Protein AF-A0A3G6J5M6-F1 (afdb_monomer)

Nearest PDB structures (foldseek):
  3c6m-assembly2_C  TM=5.165E-01  e=2.904E+00  Homo sapiens
  6bq2-assembly1_B  TM=5.470E-01  e=4.899E+00  Medicago truncatula
  3c6k-assembly1_A  TM=5.172E-01  e=3.663E+00  Homo sapiens
  3c6k-assembly1_B  TM=5.195E-01  e=4.361E+00  Homo sapiens
  6s13-assembly1_e  TM=1.774E-01  e=5.503E+00  Staphylococcus aureus

Foldseek 3Di:
DDDFQFQAWKFFWDDDDDDDDDDGWGWTWGQGPVRDTFIDTPNRTDDPVNCVVVVHDPVRSLVRRVVRLLVQQQDPVHGNKDWDACCVVLVDHWQKIKIDRGPIAPRNLCVRLVSVVVVQVVVCVVQVAGWWWWRLHHRIIMIHRDDIVSVQVSSCVPRNHTDTPHPPPPDDD

Radius of gyration: 17.12 Å; Cα contacts (8 Å, |Δi|>4): 307; chains: 1; bounding box: 43×38×52 Å

Mean predicted aligned error: 10.9 Å

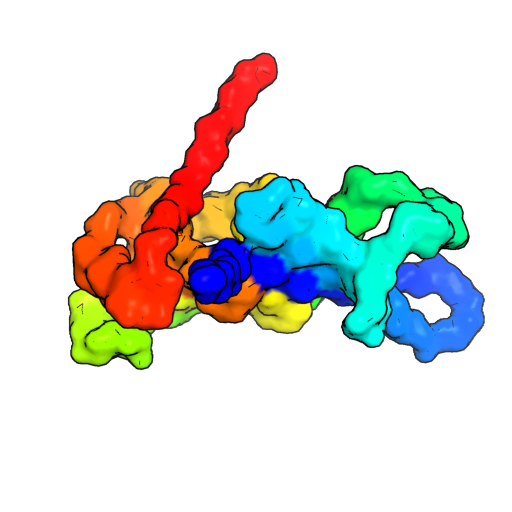Organism: NCBI:txid2079234

Sequence (173 aa):
MSKAVPIARTELLLRLHHGETQAENRAQVLIDEHRSAQFLARGRVLEIHDLRRMRLNNNQAWDIAAENAIRLATQGHGLAIRARPSQFLTNMPSAGLQIDTPGSLPSGWLAHPRLHRILERHFAQLLGSTPIFYAPDDTLVLLSATPCPLLEHWISQRYGAVNPIAPRQLAAS

Solvent-accessible surface area (backbone atoms only — not comparable to full-atom values): 9680 Å² total; per-residue (Å²): 134,85,81,85,72,52,47,19,33,20,48,24,51,36,71,76,90,68,88,82,78,98,65,87,46,31,30,19,41,34,39,45,89,83,73,47,75,42,40,26,38,83,90,38,78,49,52,74,68,54,36,50,76,70,74,38,54,73,66,56,52,51,52,47,27,52,52,22,39,52,56,49,18,40,50,104,88,45,76,48,74,44,73,44,64,34,27,84,78,69,79,44,95,54,84,33,30,34,46,44,33,49,84,33,28,35,17,24,36,63,71,39,70,72,46,26,54,49,53,45,53,54,45,18,68,74,60,75,34,72,44,43,32,36,35,67,26,35,71,43,24,36,34,21,57,55,92,48,69,70,59,55,50,54,43,32,76,76,62,39,92,70,73,69,49,63,75,78,79,73,74,81,127

Structure (mmCIF, N/CA/C/O backbone):
data_AF-A0A3G6J5M6-F1
#
_entry.id   AF-A0A3G6J5M6-F1
#
loop_
_atom_site.group_PDB
_atom_site.id
_atom_site.type_symbol
_atom_site.label_atom_id
_atom_site.label_alt_id
_atom_site.label_comp_id
_atom_site.label_asym_id
_atom_site.label_entity_id
_atom_site.label_seq_id
_atom_site.pdbx_PDB_ins_code
_atom_site.Cartn_x
_atom_site.Cartn_y
_atom_site.Cartn_z
_atom_site.occupancy
_atom_site.B_iso_or_equiv
_atom_site.auth_seq_id
_atom_site.auth_comp_id
_atom_site.auth_asym_id
_atom_site.auth_atom_id
_atom_site.pdbx_PDB_model_num
ATOM 1 N N . MET A 1 1 ? 24.468 6.707 13.167 1.00 32.69 1 MET A N 1
ATOM 2 C CA . MET A 1 1 ? 24.133 6.475 11.746 1.00 32.69 1 MET A CA 1
ATOM 3 C C . MET A 1 1 ? 22.739 5.879 11.720 1.00 32.69 1 MET A C 1
ATOM 5 O O . MET A 1 1 ? 22.577 4.723 12.089 1.00 32.69 1 MET A O 1
ATOM 9 N N . SER A 1 2 ? 21.734 6.717 11.461 1.00 26.02 2 SER A N 1
ATOM 10 C CA . SER A 1 2 ? 20.327 6.307 11.453 1.00 26.02 2 SER A CA 1
ATOM 11 C C . SER A 1 2 ? 20.082 5.437 10.224 1.00 26.02 2 SER A C 1
ATOM 13 O O . SER A 1 2 ? 20.445 5.844 9.122 1.00 26.02 2 SER A O 1
ATOM 15 N N . LYS A 1 3 ? 19.540 4.231 10.405 1.00 23.80 3 LYS A N 1
ATOM 16 C CA . LYS A 1 3 ? 19.055 3.424 9.282 1.00 23.80 3 LYS A CA 1
ATOM 17 C C . LYS A 1 3 ? 17.712 4.013 8.857 1.00 23.80 3 LYS A C 1
ATOM 19 O O . LYS A 1 3 ? 16.764 3.968 9.633 1.00 23.80 3 LYS A O 1
ATOM 24 N N . ALA A 1 4 ? 17.690 4.587 7.661 1.00 27.03 4 ALA A N 1
ATOM 25 C CA . ALA A 1 4 ? 16.492 5.002 6.950 1.00 27.03 4 ALA A CA 1
ATOM 26 C C . ALA A 1 4 ? 15.482 3.848 6.876 1.00 27.03 4 ALA A C 1
ATOM 28 O O . ALA A 1 4 ? 15.858 2.715 6.555 1.00 27.03 4 ALA A O 1
ATOM 29 N N . VAL A 1 5 ? 14.222 4.130 7.203 1.00 30.44 5 VAL A N 1
ATOM 30 C CA . VAL A 1 5 ? 13.104 3.184 7.101 1.00 30.44 5 VAL A CA 1
ATOM 31 C C . VAL A 1 5 ? 12.312 3.579 5.847 1.00 30.44 5 VAL A C 1
ATOM 33 O O . VAL A 1 5 ? 11.785 4.691 5.811 1.00 30.44 5 VAL A O 1
ATOM 36 N N . PRO A 1 6 ? 12.271 2.739 4.796 1.00 29.09 6 PRO A N 1
ATOM 37 C CA . PRO A 1 6 ? 11.645 3.093 3.524 1.00 29.09 6 PRO A CA 1
ATOM 38 C C . PRO A 1 6 ? 10.124 3.231 3.670 1.00 29.09 6 PRO A C 1
ATOM 40 O O . PRO A 1 6 ? 9.475 2.417 4.321 1.00 29.09 6 PRO A O 1
ATOM 43 N N . ILE A 1 7 ? 9.567 4.281 3.056 1.00 34.19 7 ILE A N 1
ATOM 44 C CA . ILE A 1 7 ? 8.162 4.695 3.221 1.00 34.19 7 ILE A CA 1
ATOM 45 C C . ILE A 1 7 ? 7.224 4.000 2.210 1.00 34.19 7 ILE A C 1
ATOM 47 O O . ILE A 1 7 ? 6.026 3.922 2.470 1.00 34.19 7 ILE A O 1
ATOM 51 N N . ALA A 1 8 ? 7.719 3.500 1.065 1.00 33.81 8 ALA A N 1
ATOM 52 C CA . ALA A 1 8 ? 6.919 2.739 0.091 1.00 33.81 8 ALA A CA 1
ATOM 53 C C . ALA A 1 8 ? 7.718 2.223 -1.135 1.00 33.81 8 ALA A C 1
ATOM 55 O O . ALA A 1 8 ? 8.028 2.976 -2.065 1.00 33.81 8 ALA A O 1
ATOM 56 N N . ARG A 1 9 ? 7.899 0.908 -1.273 1.00 34.78 9 ARG A N 1
ATOM 57 C CA . ARG A 1 9 ? 8.208 0.235 -2.547 1.00 34.78 9 ARG A CA 1
ATOM 58 C C . ARG A 1 9 ? 6.932 0.152 -3.370 1.00 34.78 9 ARG A C 1
ATOM 60 O O . ARG A 1 9 ? 5.871 -0.230 -2.882 1.00 34.78 9 ARG A O 1
ATOM 67 N N . THR A 1 10 ? 7.073 0.331 -4.676 1.00 35.00 10 THR A N 1
ATOM 68 C CA . THR A 1 10 ? 6.061 -0.077 -5.653 1.00 35.00 10 THR A CA 1
ATOM 69 C C . THR A 1 10 ? 6.655 -1.133 -6.577 1.00 35.00 10 THR A C 1
ATOM 71 O O . THR A 1 10 ? 7.412 -0.808 -7.488 1.00 35.00 10 THR A O 1
ATOM 74 N N . 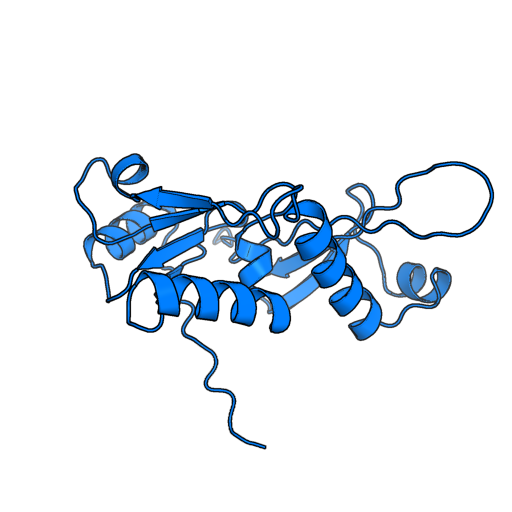GLU A 1 11 ? 6.319 -2.411 -6.394 1.00 33.59 11 GLU A N 1
ATOM 75 C CA . GLU A 1 11 ? 6.643 -3.445 -7.386 1.00 33.59 11 GLU A CA 1
ATOM 76 C C . GLU A 1 11 ? 5.508 -3.559 -8.391 1.00 33.59 11 GLU A C 1
ATOM 78 O O . GLU A 1 11 ? 4.386 -3.894 -8.018 1.00 33.59 11 GLU A O 1
ATOM 83 N N . LEU A 1 12 ? 5.807 -3.277 -9.662 1.00 39.78 12 LEU A N 1
ATOM 84 C CA . LEU A 1 12 ? 4.871 -3.358 -10.781 1.00 39.78 12 LEU A CA 1
ATOM 85 C C . LEU A 1 12 ? 5.520 -4.026 -12.005 1.00 39.78 12 LEU A C 1
ATOM 87 O O . LEU A 1 12 ? 6.741 -4.101 -12.131 1.00 39.78 12 LEU A O 1
ATOM 91 N N . LEU A 1 13 ? 4.702 -4.644 -12.862 1.00 29.38 13 LEU A N 1
ATOM 92 C CA . LEU A 1 13 ? 5.133 -5.654 -13.840 1.00 29.38 13 LEU A CA 1
ATOM 93 C C . LEU A 1 13 ? 4.770 -5.242 -15.271 1.00 29.38 13 LEU A C 1
ATOM 95 O O . LEU A 1 13 ? 3.689 -5.587 -15.741 1.00 29.38 13 LEU A O 1
ATOM 99 N N . LEU A 1 14 ? 5.667 -4.543 -15.974 1.00 29.64 14 LEU A N 1
ATOM 100 C CA . LEU A 1 14 ? 5.531 -4.259 -17.410 1.00 29.64 14 LEU A CA 1
ATOM 101 C C . LEU A 1 14 ? 5.439 -5.558 -18.247 1.00 29.64 14 LEU A C 1
ATOM 103 O O . LEU A 1 14 ? 6.058 -6.580 -17.943 1.00 29.64 14 LEU A O 1
ATOM 107 N N . ARG A 1 15 ? 4.638 -5.527 -19.316 1.00 27.34 15 ARG A N 1
ATOM 108 C CA . ARG A 1 15 ? 4.727 -6.436 -20.470 1.00 27.34 15 ARG A CA 1
ATOM 109 C C . ARG A 1 15 ? 4.679 -5.560 -21.720 1.00 27.34 15 ARG A C 1
ATOM 111 O O . ARG A 1 15 ? 3.701 -4.851 -21.921 1.00 27.34 15 ARG A O 1
ATOM 118 N N . LEU A 1 16 ? 5.726 -5.599 -22.540 1.00 31.67 16 LEU A N 1
ATOM 119 C CA . LEU A 1 16 ? 5.762 -4.907 -23.829 1.00 31.67 16 LEU A CA 1
ATOM 120 C C . LEU A 1 16 ? 5.327 -5.890 -24.925 1.00 31.67 16 LEU A C 1
ATOM 122 O O . LEU A 1 16 ? 5.913 -6.964 -25.044 1.00 31.67 16 LEU A O 1
ATOM 126 N N . HIS A 1 17 ? 4.306 -5.533 -25.709 1.00 26.69 17 HIS A N 1
ATOM 127 C CA . HIS A 1 17 ? 3.925 -6.255 -26.924 1.00 26.69 17 HIS A CA 1
ATOM 128 C C . HIS A 1 17 ? 4.755 -5.733 -28.104 1.00 26.69 17 HIS A C 1
ATOM 130 O O . HIS A 1 17 ? 4.454 -4.686 -28.677 1.00 26.69 17 HIS A O 1
ATOM 136 N N . HIS A 1 18 ? 5.779 -6.482 -28.501 1.00 28.05 18 HIS A N 1
ATOM 137 C CA . HIS A 1 18 ? 6.219 -6.488 -29.892 1.00 28.05 18 HIS A CA 1
ATOM 138 C C . HIS A 1 18 ? 6.672 -7.890 -30.286 1.00 28.05 18 HIS A C 1
ATOM 140 O O . HIS A 1 18 ? 7.139 -8.642 -29.435 1.00 28.05 18 HIS A O 1
ATOM 146 N N . GLY A 1 19 ? 6.398 -8.243 -31.542 1.00 31.83 19 GLY A N 1
ATOM 147 C CA . GLY A 1 19 ? 6.461 -9.599 -32.073 1.00 31.83 19 GLY A CA 1
ATOM 148 C C . GLY A 1 19 ? 7.783 -10.316 -31.814 1.00 31.83 19 GLY A C 1
ATOM 149 O O . GLY A 1 19 ? 8.846 -9.707 -31.813 1.00 31.83 19 GLY A O 1
ATOM 150 N N . GLU A 1 20 ? 7.641 -11.629 -31.646 1.00 29.72 20 GLU A N 1
ATOM 151 C CA . GLU A 1 20 ? 8.685 -12.651 -31.546 1.00 29.72 20 GLU A CA 1
ATOM 152 C C . GLU A 1 20 ? 9.426 -12.747 -30.199 1.00 29.72 20 GLU A C 1
ATOM 154 O O . GLU A 1 20 ? 10.224 -11.912 -29.784 1.00 29.72 20 GLU A O 1
ATOM 159 N N . THR A 1 21 ? 9.192 -13.896 -29.553 1.00 28.88 21 THR A N 1
ATOM 160 C CA . THR A 1 21 ? 9.725 -14.380 -28.267 1.00 28.88 21 THR A CA 1
ATOM 161 C C . THR A 1 21 ? 9.069 -13.788 -27.014 1.00 28.88 21 THR A C 1
ATOM 163 O O . THR A 1 21 ? 9.340 -12.673 -26.576 1.00 28.88 21 THR A O 1
ATOM 166 N N . GLN A 1 22 ? 8.208 -14.601 -26.393 1.00 32.38 22 GLN A N 1
ATOM 167 C CA . GLN A 1 22 ? 7.637 -14.394 -25.062 1.00 32.38 22 GLN A CA 1
ATOM 168 C C . GLN A 1 22 ? 8.748 -14.185 -24.019 1.00 32.38 22 GLN A C 1
ATOM 170 O O . GLN A 1 22 ? 9.271 -15.141 -23.454 1.00 32.38 22 GLN A O 1
ATOM 175 N N . ALA A 1 23 ? 9.097 -12.936 -23.726 1.00 33.06 23 ALA A N 1
ATOM 176 C CA . ALA A 1 23 ? 9.960 -12.605 -22.602 1.00 33.06 23 ALA A CA 1
ATOM 177 C C . ALA A 1 23 ? 9.295 -11.509 -21.763 1.00 33.06 23 ALA A C 1
ATOM 179 O O . ALA A 1 23 ? 9.166 -10.360 -22.179 1.00 33.06 23 ALA A O 1
ATOM 180 N N . GLU A 1 24 ? 8.845 -11.872 -20.561 1.00 35.59 24 GLU A N 1
ATOM 181 C CA . GLU A 1 24 ? 8.250 -10.943 -19.601 1.00 35.59 24 GLU A CA 1
ATOM 182 C C . GLU A 1 24 ? 9.259 -9.837 -19.237 1.00 35.59 24 GLU A C 1
ATOM 184 O O . GLU A 1 24 ? 10.312 -10.093 -18.644 1.00 35.59 24 GLU A O 1
ATOM 189 N N . ASN A 1 25 ? 8.963 -8.593 -19.607 1.00 37.09 25 ASN A N 1
ATOM 190 C CA . ASN A 1 25 ? 9.818 -7.432 -19.354 1.00 37.09 25 ASN A CA 1
ATOM 191 C C . ASN A 1 25 ? 9.191 -6.574 -18.262 1.00 37.09 25 ASN A C 1
ATOM 193 O O . ASN A 1 25 ? 8.468 -5.653 -18.593 1.00 37.09 25 ASN A O 1
ATOM 197 N N . ARG A 1 26 ? 9.443 -6.896 -16.985 1.00 41.38 26 ARG A N 1
ATOM 198 C CA . ARG A 1 26 ? 8.867 -6.215 -15.800 1.00 41.38 26 ARG A CA 1
ATOM 199 C C . ARG A 1 26 ? 9.434 -4.785 -15.665 1.00 41.38 26 ARG A C 1
ATOM 201 O O . ARG A 1 26 ? 10.571 -4.622 -16.066 1.00 41.38 26 ARG A O 1
ATOM 208 N N . ALA A 1 27 ? 8.725 -3.791 -15.104 1.00 39.53 27 ALA A N 1
ATOM 209 C CA . ALA A 1 27 ? 9.341 -2.561 -14.571 1.00 39.53 27 ALA A CA 1
ATOM 210 C C . ALA A 1 27 ? 8.570 -1.986 -13.369 1.00 39.53 27 ALA A C 1
ATOM 212 O O . ALA A 1 27 ? 7.357 -1.810 -13.452 1.00 39.53 27 ALA A O 1
ATOM 213 N N . GLN A 1 28 ? 9.284 -1.691 -12.287 1.00 42.81 28 GLN A N 1
ATOM 214 C CA . GLN A 1 28 ? 8.794 -1.286 -10.960 1.00 42.81 28 GLN A CA 1
ATOM 215 C C . GLN A 1 28 ? 9.120 0.187 -10.696 1.00 42.81 28 GLN A C 1
ATOM 217 O O . GLN A 1 28 ? 9.873 0.731 -11.486 1.00 42.81 28 GLN A O 1
ATOM 222 N N . VAL A 1 29 ? 8.616 0.821 -9.628 1.00 45.44 29 VAL A N 1
ATOM 223 C CA . VAL A 1 29 ? 9.066 2.161 -9.195 1.00 45.44 29 VAL A CA 1
ATOM 224 C C . VAL A 1 29 ? 9.279 2.231 -7.677 1.00 45.44 29 VAL A C 1
ATOM 226 O O . VAL A 1 29 ? 8.367 1.971 -6.908 1.00 45.44 29 VAL A O 1
ATOM 229 N N . LEU A 1 30 ? 10.453 2.618 -7.193 1.00 43.75 30 LEU A N 1
ATOM 230 C CA . LEU A 1 30 ? 10.690 2.811 -5.750 1.00 43.75 30 LEU A CA 1
ATOM 231 C C . LEU A 1 30 ? 10.501 4.268 -5.387 1.00 43.75 30 LEU A C 1
ATOM 233 O O . LEU A 1 30 ? 11.106 5.070 -6.078 1.00 43.75 30 LEU A O 1
ATOM 237 N N . ILE A 1 31 ? 9.744 4.605 -4.338 1.00 44.47 31 ILE A N 1
ATOM 238 C CA . ILE A 1 31 ? 9.766 5.957 -3.763 1.00 44.47 31 ILE A CA 1
ATOM 239 C C . ILE A 1 31 ? 10.483 5.900 -2.414 1.00 44.47 31 ILE A C 1
ATOM 241 O O . ILE A 1 31 ? 9.987 5.302 -1.466 1.00 44.47 31 ILE A O 1
ATOM 245 N N . ASP A 1 32 ? 11.656 6.521 -2.342 1.00 41.66 32 ASP A N 1
ATOM 246 C CA . ASP A 1 32 ? 12.461 6.597 -1.117 1.00 41.66 32 ASP A CA 1
ATOM 247 C C . ASP A 1 32 ? 12.125 7.849 -0.271 1.00 41.66 32 ASP A C 1
ATOM 249 O O . ASP A 1 32 ? 11.437 8.763 -0.739 1.00 41.66 32 ASP A O 1
ATOM 253 N N . GLU A 1 33 ? 12.638 7.931 0.962 1.00 38.94 33 GLU A N 1
ATOM 254 C CA . GLU A 1 33 ? 12.499 9.058 1.905 1.00 38.94 33 GLU A CA 1
ATOM 255 C C . GLU A 1 33 ? 12.958 10.409 1.320 1.00 38.94 33 GLU A C 1
ATOM 257 O O . GLU A 1 33 ? 12.513 11.480 1.739 1.00 38.94 33 GLU A O 1
ATOM 262 N N . HIS A 1 34 ? 13.775 10.361 0.265 1.00 31.34 34 HIS A N 1
ATOM 263 C CA . HIS A 1 34 ? 14.219 11.508 -0.524 1.00 31.34 34 HIS A CA 1
ATOM 264 C C . HIS A 1 34 ? 13.307 11.867 -1.714 1.00 31.34 34 HIS A C 1
ATOM 266 O O . HIS A 1 34 ? 13.668 12.712 -2.532 1.00 31.34 34 HIS A O 1
ATOM 272 N N . ARG A 1 35 ? 12.104 11.277 -1.811 1.00 42.75 35 ARG A N 1
ATOM 273 C CA . ARG A 1 35 ? 11.146 11.448 -2.929 1.00 42.75 35 ARG A CA 1
ATOM 274 C C . ARG A 1 35 ? 11.699 11.008 -4.292 1.00 42.75 35 ARG A C 1
ATOM 276 O O . ARG A 1 35 ? 11.215 11.447 -5.335 1.00 42.75 35 ARG A O 1
ATOM 283 N N . SER A 1 36 ? 12.713 10.152 -4.299 1.00 40.84 36 SER A N 1
ATOM 284 C CA . SER A 1 36 ? 13.341 9.602 -5.500 1.00 40.84 36 SER A CA 1
ATOM 285 C C . SER A 1 36 ? 12.517 8.432 -6.030 1.00 40.84 36 SER A C 1
ATOM 287 O O . SER A 1 36 ? 12.306 7.479 -5.292 1.00 40.84 36 SER A O 1
ATOM 289 N N . ALA A 1 37 ? 12.088 8.503 -7.296 1.00 52.38 37 ALA A N 1
ATOM 290 C CA . ALA A 1 37 ? 11.406 7.432 -8.024 1.00 52.38 37 ALA A CA 1
ATOM 291 C C . ALA A 1 37 ? 12.426 6.591 -8.822 1.00 52.38 37 ALA A C 1
ATOM 293 O O . ALA A 1 37 ? 13.059 7.132 -9.729 1.00 52.38 37 ALA A O 1
ATOM 294 N N . GLN A 1 38 ? 12.609 5.299 -8.529 1.00 59.53 38 GLN A N 1
ATOM 295 C CA . GLN A 1 38 ? 13.523 4.434 -9.303 1.00 59.53 38 GLN A CA 1
ATOM 296 C C . GLN A 1 38 ? 12.772 3.398 -10.112 1.00 59.53 38 GLN A C 1
ATOM 298 O O . GLN A 1 38 ? 12.096 2.576 -9.514 1.00 59.53 38 GLN A O 1
ATOM 303 N N . PHE A 1 39 ? 12.948 3.353 -11.431 1.00 67.56 39 PHE A N 1
ATOM 304 C CA . PHE A 1 39 ? 12.322 2.311 -12.239 1.00 67.56 39 PHE A CA 1
ATOM 305 C C . PHE A 1 39 ? 13.068 0.968 -12.076 1.00 67.56 39 PHE A C 1
ATOM 307 O O . PHE A 1 39 ? 14.287 1.011 -12.025 1.00 67.56 39 PHE A O 1
ATOM 314 N N . LEU A 1 40 ? 12.437 -0.218 -12.021 1.00 63.50 40 LEU A N 1
ATOM 315 C CA . LEU A 1 40 ? 13.182 -1.503 -11.964 1.00 63.50 40 LEU A CA 1
ATOM 316 C C . LEU A 1 40 ? 12.653 -2.598 -12.867 1.00 63.50 40 LEU A C 1
ATOM 318 O O . LEU A 1 40 ? 11.586 -3.129 -12.597 1.00 63.50 40 LEU A O 1
ATOM 322 N N . ALA A 1 41 ? 13.453 -3.082 -13.810 1.00 64.56 41 ALA A N 1
ATOM 323 C CA . ALA A 1 41 ? 13.112 -4.234 -14.628 1.00 64.56 41 ALA A CA 1
ATOM 324 C C . ALA A 1 41 ? 13.837 -5.505 -14.217 1.00 64.56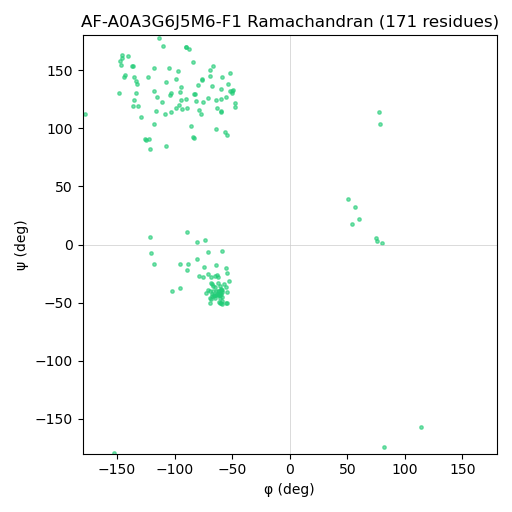 41 ALA A C 1
ATOM 326 O O . ALA A 1 41 ? 15.060 -5.525 -14.141 1.00 64.56 41 ALA A O 1
ATOM 327 N N . ARG A 1 42 ? 13.085 -6.597 -14.010 1.00 63.78 42 ARG A N 1
ATOM 328 C CA . ARG A 1 42 ? 13.636 -7.919 -13.637 1.00 63.78 42 ARG A CA 1
ATOM 329 C C . ARG A 1 42 ? 14.604 -7.843 -12.438 1.00 63.78 42 ARG A C 1
ATOM 331 O O . ARG A 1 42 ? 15.632 -8.505 -12.429 1.00 63.78 42 ARG A O 1
ATOM 338 N N . GLY A 1 43 ? 14.286 -7.003 -11.450 1.00 63.88 43 GLY A N 1
ATOM 339 C CA . GLY A 1 43 ? 15.123 -6.786 -10.263 1.00 63.88 43 GLY A CA 1
ATOM 340 C C . GLY A 1 43 ? 16.315 -5.839 -10.461 1.00 63.88 43 GLY A C 1
ATOM 341 O O . GLY A 1 43 ? 17.056 -5.614 -9.512 1.00 63.88 43 GLY A O 1
ATOM 342 N N . ARG A 1 44 ? 16.502 -5.258 -11.655 1.00 67.56 44 ARG A N 1
ATOM 343 C CA . ARG A 1 44 ? 17.545 -4.262 -11.945 1.00 67.56 44 ARG A CA 1
ATOM 344 C C . ARG A 1 44 ? 16.944 -2.864 -12.008 1.00 67.56 44 ARG A C 1
ATOM 346 O O . ARG A 1 44 ? 15.993 -2.662 -12.758 1.00 67.56 44 ARG A O 1
ATOM 353 N N . VAL A 1 45 ? 17.535 -1.902 -11.300 1.00 71.50 45 VAL A N 1
ATOM 354 C CA . VAL A 1 45 ? 17.200 -0.480 -11.467 1.00 71.50 45 VAL A CA 1
ATOM 355 C C . VAL A 1 45 ? 17.479 -0.059 -12.912 1.00 71.50 45 VAL A C 1
ATOM 357 O O . VAL A 1 45 ? 18.564 -0.282 -13.443 1.00 71.50 45 VAL A O 1
ATOM 360 N N . LEU A 1 46 ? 16.465 0.499 -13.557 1.00 70.88 46 LEU A N 1
ATOM 361 C CA . LEU A 1 46 ? 16.531 1.085 -14.879 1.00 70.88 46 LEU A CA 1
ATOM 362 C C . LEU A 1 46 ? 17.049 2.509 -14.763 1.00 70.88 46 LEU A C 1
ATOM 364 O O . LEU A 1 46 ? 16.513 3.330 -14.016 1.00 70.88 46 LEU A O 1
ATOM 368 N N . GLU A 1 47 ? 18.055 2.812 -15.563 1.00 79.00 47 GLU A N 1
ATOM 369 C CA . GLU A 1 47 ? 18.551 4.168 -15.709 1.00 79.00 47 GLU A CA 1
ATOM 370 C C . GLU A 1 47 ? 17.773 4.922 -16.795 1.00 79.00 47 GLU A C 1
ATOM 372 O O . GLU A 1 47 ? 17.059 4.346 -17.621 1.00 79.00 47 GLU A O 1
ATOM 377 N N . ILE A 1 48 ? 17.964 6.240 -16.862 1.00 71.69 48 ILE A N 1
ATOM 378 C CA . ILE A 1 48 ? 17.353 7.090 -17.897 1.00 71.69 48 ILE A CA 1
ATOM 379 C C . ILE A 1 48 ? 17.693 6.578 -19.307 1.00 71.69 48 ILE A C 1
ATOM 381 O O . ILE A 1 48 ? 16.857 6.631 -20.211 1.00 71.69 48 ILE A O 1
ATOM 385 N N . HIS A 1 49 ? 18.908 6.057 -19.509 1.00 77.31 49 HIS A N 1
ATOM 386 C CA . HIS A 1 49 ? 19.318 5.517 -20.803 1.00 77.31 49 HIS A CA 1
ATOM 387 C C . HIS A 1 49 ? 18.488 4.281 -21.197 1.00 77.31 49 HIS A C 1
ATOM 389 O O . HIS A 1 49 ? 18.137 4.134 -22.369 1.00 77.31 49 HIS A O 1
ATOM 395 N N . ASP A 1 50 ? 18.115 3.432 -20.235 1.00 76.94 50 ASP A N 1
ATOM 396 C CA . ASP A 1 50 ? 17.267 2.263 -20.466 1.00 76.94 50 ASP A CA 1
ATOM 397 C C . ASP A 1 50 ? 15.857 2.688 -20.904 1.00 76.94 50 ASP A C 1
ATOM 399 O O . ASP A 1 50 ? 15.322 2.158 -21.881 1.00 76.94 50 ASP A O 1
ATOM 403 N N . LEU A 1 51 ? 15.277 3.697 -20.241 1.00 76.38 51 LEU A N 1
ATOM 404 C CA . LEU A 1 51 ? 13.970 4.257 -20.613 1.00 76.38 51 LEU A CA 1
ATOM 405 C C . LEU A 1 51 ? 13.985 4.828 -22.035 1.00 76.38 51 LEU A C 1
ATOM 407 O O . LEU A 1 51 ? 13.094 4.533 -22.835 1.00 76.38 51 LEU A O 1
ATOM 411 N N . ARG A 1 52 ? 15.047 5.560 -22.398 1.00 77.81 52 ARG A N 1
ATOM 412 C CA . ARG A 1 52 ? 15.220 6.095 -23.759 1.00 77.81 52 ARG A CA 1
ATOM 413 C C . ARG A 1 52 ? 15.333 4.991 -24.807 1.00 77.81 52 ARG A C 1
ATOM 415 O O . ARG A 1 52 ? 14.738 5.124 -25.874 1.00 77.81 52 ARG A O 1
ATOM 422 N N . ARG A 1 53 ? 16.039 3.889 -24.515 1.00 80.75 53 ARG A N 1
ATOM 423 C CA . ARG A 1 53 ? 16.105 2.714 -25.409 1.00 80.75 53 ARG A CA 1
ATOM 424 C C . ARG A 1 53 ? 14.733 2.077 -25.618 1.00 80.75 53 ARG A C 1
ATOM 426 O O . ARG A 1 53 ? 14.446 1.614 -26.717 1.00 80.75 53 ARG A O 1
ATOM 433 N N . MET A 1 54 ? 13.877 2.115 -24.600 1.00 76.69 54 MET A N 1
ATOM 434 C CA . MET A 1 54 ? 12.477 1.686 -24.683 1.00 76.69 54 MET A CA 1
ATOM 435 C C . MET A 1 54 ? 11.546 2.740 -25.304 1.00 76.69 54 MET A C 1
ATOM 437 O O . MET A 1 54 ? 10.350 2.495 -25.419 1.00 76.69 54 MET A O 1
ATOM 441 N N . ARG A 1 55 ? 12.081 3.894 -25.737 1.00 82.75 55 ARG A N 1
ATOM 442 C CA . ARG A 1 55 ? 11.325 5.048 -26.256 1.00 82.75 55 ARG A CA 1
ATOM 443 C C . ARG A 1 55 ? 10.278 5.576 -25.267 1.00 82.75 55 ARG A C 1
ATOM 445 O O . ARG A 1 55 ? 9.244 6.090 -25.681 1.00 82.75 55 ARG A O 1
ATOM 452 N N . LEU A 1 56 ? 10.564 5.462 -23.972 1.00 78.12 56 LEU A N 1
ATOM 453 C CA . LEU A 1 56 ? 9.716 5.948 -22.889 1.00 78.12 56 LEU A CA 1
ATOM 454 C C . LEU A 1 56 ? 10.341 7.181 -22.238 1.00 78.12 56 LEU A C 1
ATOM 456 O O . LEU A 1 56 ? 11.550 7.235 -22.002 1.00 78.12 56 LEU A O 1
ATOM 460 N N . ASN A 1 57 ? 9.502 8.157 -21.904 1.00 81.19 57 ASN A N 1
ATOM 461 C CA . ASN A 1 57 ? 9.841 9.179 -20.917 1.00 81.19 57 ASN A CA 1
ATOM 462 C C . ASN A 1 57 ? 9.412 8.738 -19.502 1.00 81.19 57 ASN A C 1
ATOM 464 O O . ASN A 1 57 ? 8.693 7.752 -19.337 1.00 81.19 57 ASN A O 1
ATOM 468 N N . ASN A 1 58 ? 9.840 9.479 -18.476 1.00 74.44 58 ASN A N 1
ATOM 469 C CA . ASN A 1 58 ? 9.554 9.139 -17.077 1.00 74.44 58 ASN A CA 1
ATOM 470 C C . ASN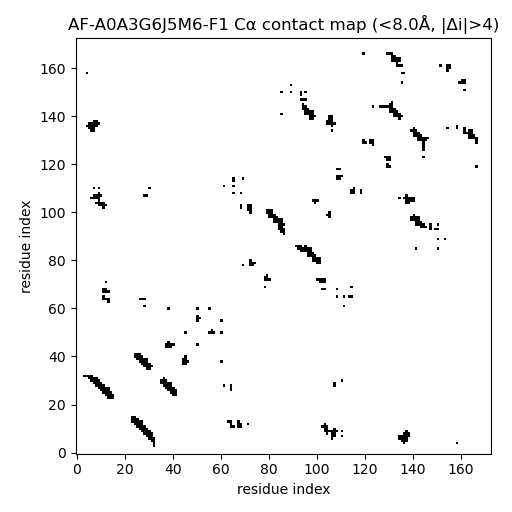 A 1 58 ? 8.049 9.088 -16.766 1.00 74.44 58 ASN A C 1
ATOM 472 O O . ASN A 1 58 ? 7.619 8.193 -16.047 1.00 74.44 58 ASN A O 1
ATOM 476 N N . ASN A 1 59 ? 7.247 10.006 -17.319 1.00 78.12 59 ASN A N 1
ATOM 477 C CA . ASN A 1 59 ? 5.799 10.033 -17.085 1.00 78.12 59 ASN A CA 1
ATOM 478 C C . ASN A 1 59 ? 5.120 8.817 -17.720 1.00 78.12 59 ASN A C 1
ATOM 480 O O . ASN A 1 59 ? 4.332 8.150 -17.066 1.00 78.12 59 ASN A O 1
ATOM 484 N N . GLN A 1 60 ? 5.495 8.470 -18.952 1.00 80.19 60 GLN A N 1
ATOM 485 C CA . GLN A 1 60 ? 5.007 7.261 -19.614 1.00 80.19 60 GLN A CA 1
ATOM 486 C C . GLN A 1 60 ? 5.398 6.012 -18.825 1.00 80.19 60 GLN A C 1
ATOM 488 O O . GLN A 1 60 ? 4.561 5.157 -18.576 1.00 80.19 60 GLN A O 1
ATOM 493 N N . ALA A 1 61 ? 6.652 5.906 -18.382 1.00 77.56 61 ALA A N 1
ATOM 494 C CA . ALA A 1 61 ? 7.085 4.781 -17.561 1.00 77.56 61 ALA A CA 1
ATOM 495 C C . ALA A 1 61 ? 6.297 4.699 -16.237 1.00 77.56 61 ALA A C 1
ATOM 497 O O . ALA A 1 61 ? 5.982 3.600 -15.778 1.00 77.56 61 ALA A O 1
ATOM 498 N N . TRP A 1 62 ? 5.941 5.846 -15.651 1.00 78.50 62 TRP A N 1
ATOM 499 C CA . TRP A 1 62 ? 5.141 5.932 -14.430 1.00 78.50 62 TRP A CA 1
ATOM 500 C C . TRP A 1 62 ? 3.688 5.498 -14.642 1.00 78.50 62 TRP A C 1
ATOM 502 O O . TRP A 1 62 ? 3.179 4.667 -13.888 1.00 78.50 62 TRP A O 1
ATOM 512 N N . ASP A 1 63 ? 3.061 5.971 -15.717 1.00 83.38 63 ASP A N 1
ATOM 513 C CA . ASP A 1 63 ? 1.697 5.596 -16.085 1.00 83.38 63 ASP A CA 1
ATOM 514 C C . ASP A 1 63 ? 1.599 4.105 -16.422 1.00 83.38 63 ASP A C 1
ATOM 516 O O . ASP A 1 63 ? 0.700 3.417 -15.931 1.00 83.38 63 ASP A O 1
ATOM 520 N N . ILE A 1 64 ? 2.556 3.564 -17.188 1.00 81.44 64 ILE A N 1
ATOM 521 C CA . ILE A 1 64 ? 2.543 2.134 -17.512 1.00 81.44 64 ILE A CA 1
ATOM 522 C C . ILE A 1 64 ? 2.773 1.306 -16.239 1.00 81.44 64 ILE A C 1
ATOM 524 O O . ILE A 1 64 ? 2.159 0.250 -16.080 1.00 81.44 64 ILE A O 1
ATOM 528 N N . ALA A 1 65 ? 3.600 1.765 -15.288 1.00 78.56 65 ALA A N 1
ATOM 529 C CA . ALA A 1 65 ? 3.712 1.096 -13.993 1.00 78.56 65 ALA A CA 1
ATOM 530 C C . ALA A 1 65 ? 2.322 0.954 -13.348 1.00 78.56 65 ALA A C 1
ATOM 532 O O . ALA A 1 65 ? 1.923 -0.171 -13.036 1.00 78.56 65 ALA A O 1
ATOM 533 N N . ALA A 1 66 ? 1.539 2.035 -13.261 1.00 83.00 66 ALA A N 1
ATOM 534 C CA . ALA A 1 66 ? 0.183 1.981 -12.715 1.00 83.00 66 ALA A CA 1
ATOM 535 C C . ALA A 1 66 ? -0.769 1.063 -13.491 1.00 83.00 66 ALA A C 1
ATOM 537 O O . ALA A 1 66 ? -1.545 0.326 -12.880 1.00 83.00 66 ALA A O 1
ATOM 538 N N . GLU A 1 67 ? -0.701 1.052 -14.821 1.00 85.69 67 GLU A N 1
ATOM 539 C CA . GLU A 1 67 ? -1.487 0.119 -15.636 1.00 85.69 67 GLU A CA 1
ATOM 540 C C . GLU A 1 67 ? -1.168 -1.339 -15.305 1.00 85.69 67 GLU A C 1
ATOM 542 O O . GLU A 1 67 ? -2.074 -2.170 -15.213 1.00 85.69 67 GLU A O 1
ATOM 547 N N . ASN A 1 68 ? 0.097 -1.655 -15.034 1.00 83.38 68 ASN A N 1
ATOM 548 C CA . ASN A 1 68 ? 0.460 -2.997 -14.601 1.00 83.38 68 ASN A CA 1
ATOM 549 C C . ASN A 1 68 ? -0.078 -3.338 -13.220 1.00 83.38 68 ASN A C 1
ATOM 551 O O . ASN A 1 68 ? -0.428 -4.493 -13.007 1.00 83.38 68 ASN A O 1
ATOM 555 N N . ALA A 1 69 ? -0.162 -2.372 -12.302 1.00 84.44 69 ALA A N 1
ATOM 556 C CA . ALA A 1 69 ? -0.749 -2.594 -10.975 1.00 84.44 69 ALA A CA 1
ATOM 557 C C . ALA A 1 69 ? -2.177 -3.068 -11.118 1.00 84.44 69 ALA A C 1
ATOM 559 O O . ALA A 1 69 ? -2.558 -4.117 -10.607 1.00 84.44 69 ALA A O 1
ATOM 560 N N . ILE A 1 70 ? -2.931 -2.302 -11.904 1.00 89.88 70 ILE A N 1
ATOM 561 C CA . ILE A 1 70 ? -4.321 -2.581 -12.212 1.00 89.88 70 ILE A CA 1
ATOM 562 C C . ILE A 1 70 ? -4.416 -3.953 -12.867 1.00 89.88 70 ILE A C 1
ATOM 564 O O . ILE A 1 70 ? -5.200 -4.777 -12.417 1.00 89.88 70 ILE A O 1
ATOM 568 N N . ARG A 1 71 ? -3.588 -4.239 -13.876 1.00 87.31 71 ARG A N 1
ATOM 569 C CA . ARG A 1 71 ? -3.598 -5.526 -14.581 1.00 87.31 71 ARG A CA 1
ATOM 570 C C . ARG A 1 71 ? -3.301 -6.714 -13.662 1.00 87.31 71 ARG A C 1
ATOM 572 O O . ARG A 1 71 ? -3.945 -7.743 -13.809 1.00 87.31 71 ARG A O 1
ATOM 579 N N . LEU A 1 72 ? -2.337 -6.591 -12.749 1.00 86.88 72 LEU A N 1
ATOM 580 C CA . LEU A 1 72 ? -1.943 -7.656 -11.816 1.00 86.88 72 LEU A CA 1
ATOM 581 C C . LEU A 1 72 ? -3.001 -7.906 -10.742 1.00 86.88 72 LEU A C 1
ATOM 583 O O . LEU A 1 72 ? -3.283 -9.056 -10.415 1.00 86.88 72 LEU A O 1
ATOM 587 N N . ALA A 1 73 ? -3.611 -6.835 -10.241 1.00 89.31 73 ALA A N 1
ATOM 588 C CA . ALA A 1 73 ? -4.692 -6.923 -9.274 1.00 89.31 73 ALA A CA 1
ATOM 589 C C . ALA A 1 73 ? -6.049 -7.243 -9.929 1.00 89.31 73 ALA A C 1
ATOM 591 O O . ALA A 1 73 ? -6.996 -7.588 -9.229 1.00 89.31 73 ALA A O 1
ATOM 592 N N . THR A 1 74 ? -6.182 -7.152 -11.256 1.00 91.50 74 THR A N 1
ATOM 593 C CA . THR A 1 74 ? -7.418 -7.520 -11.959 1.00 91.50 74 THR A CA 1
ATOM 594 C C . THR A 1 74 ? -7.552 -9.036 -12.023 1.00 91.50 74 THR A C 1
ATOM 596 O O . THR A 1 74 ? -6.710 -9.742 -12.571 1.00 91.50 74 THR A O 1
ATOM 599 N N . GLN A 1 75 ? -8.659 -9.531 -11.485 1.00 86.88 75 GLN A N 1
ATOM 600 C CA . GLN A 1 75 ? -9.089 -10.922 -11.566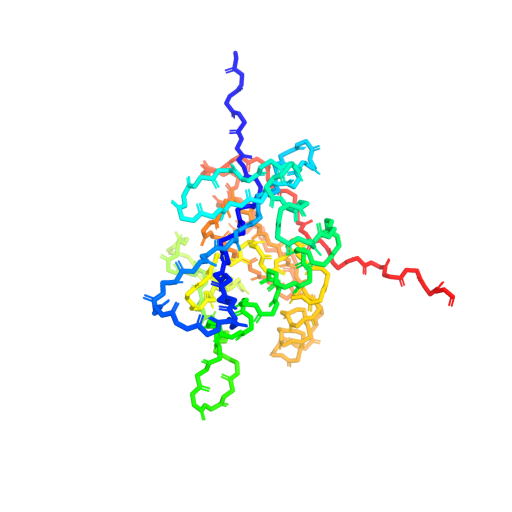 1.00 86.88 75 GLN A CA 1
ATOM 601 C C . GLN A 1 75 ? -10.376 -10.996 -12.400 1.00 86.88 75 GLN A C 1
ATOM 603 O O . GLN A 1 75 ? -10.905 -9.971 -12.829 1.00 86.88 75 GLN A O 1
ATOM 608 N N . GLY A 1 76 ? -10.917 -12.195 -12.644 1.00 81.88 76 GLY A N 1
ATOM 609 C CA . GLY A 1 76 ? -12.061 -12.384 -13.559 1.00 81.88 76 GLY A CA 1
ATOM 610 C C . GLY A 1 76 ? -13.352 -11.619 -13.206 1.00 81.88 76 GLY A C 1
ATOM 611 O O . GLY A 1 76 ? -14.306 -11.671 -13.966 1.00 81.88 76 GLY A O 1
ATOM 612 N N . HIS A 1 77 ? -13.395 -10.944 -12.054 1.00 84.00 77 HIS A N 1
ATOM 613 C CA . HIS A 1 77 ? -14.559 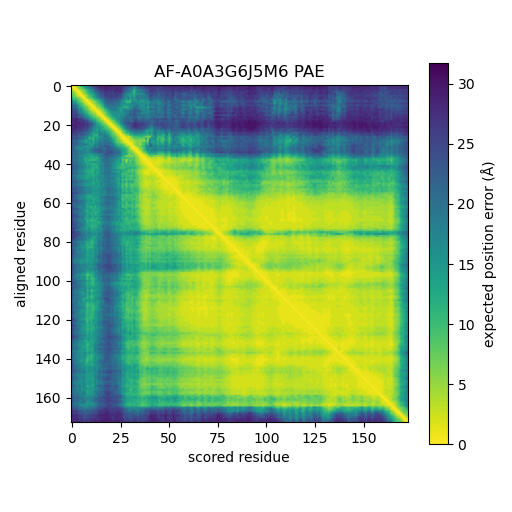-10.272 -11.471 1.00 84.00 77 HIS A CA 1
ATOM 614 C C . HIS A 1 77 ? -14.289 -8.766 -11.268 1.00 84.00 77 HIS A C 1
ATOM 616 O O . HIS A 1 77 ? -15.095 -8.065 -10.663 1.00 84.00 77 HIS A O 1
ATOM 622 N N . GLY A 1 78 ? -13.147 -8.263 -11.753 1.00 89.62 78 GLY A N 1
ATOM 623 C CA . GLY A 1 78 ? -12.706 -6.883 -11.574 1.00 89.62 78 GLY A CA 1
ATOM 624 C C . GLY A 1 78 ? -11.445 -6.770 -10.722 1.00 89.62 78 GLY A C 1
ATOM 625 O O . GLY A 1 78 ? -10.643 -7.700 -10.628 1.00 89.62 78 GLY A O 1
ATOM 626 N N . LEU A 1 79 ? -11.249 -5.595 -10.129 1.00 91.31 79 LEU A N 1
ATOM 627 C CA . LEU A 1 79 ? -10.047 -5.281 -9.370 1.00 91.31 79 LEU A CA 1
ATOM 628 C C . LEU A 1 79 ? -10.100 -5.898 -7.966 1.00 91.31 79 LEU A C 1
ATOM 630 O O . LEU A 1 79 ? -10.926 -5.509 -7.144 1.00 91.31 79 LEU A O 1
ATOM 634 N N . ALA A 1 80 ? -9.197 -6.831 -7.680 1.00 91.38 80 ALA A N 1
ATOM 635 C CA . ALA A 1 80 ? -9.084 -7.473 -6.381 1.00 91.38 80 ALA A CA 1
ATOM 636 C C . ALA A 1 80 ? -8.249 -6.608 -5.430 1.00 91.38 80 ALA A C 1
ATOM 638 O O . ALA A 1 80 ? -7.030 -6.726 -5.377 1.00 91.38 80 ALA A O 1
ATOM 639 N N . ILE A 1 81 ? -8.908 -5.748 -4.656 1.00 91.88 81 ILE A N 1
ATOM 640 C CA . ILE A 1 81 ? -8.306 -5.099 -3.486 1.00 91.88 81 ILE A CA 1
ATOM 641 C C . ILE A 1 81 ? -8.772 -5.882 -2.266 1.00 91.88 81 ILE A C 1
ATOM 643 O O . ILE A 1 81 ? -9.970 -5.977 -2.002 1.00 91.88 81 ILE A O 1
ATOM 647 N N . ARG A 1 82 ? -7.835 -6.490 -1.543 1.00 92.19 82 ARG A N 1
ATOM 648 C CA . ARG A 1 82 ? -8.149 -7.299 -0.364 1.00 92.19 82 ARG A CA 1
ATOM 649 C C . ARG A 1 82 ? -7.933 -6.465 0.882 1.00 92.19 82 ARG A C 1
ATOM 651 O O . ARG A 1 82 ? -6.976 -5.702 0.959 1.00 92.19 82 ARG A O 1
ATOM 658 N N . ALA A 1 83 ? -8.800 -6.650 1.867 1.00 93.75 83 ALA A N 1
ATOM 659 C CA . ALA A 1 83 ? -8.656 -6.038 3.173 1.00 93.75 83 ALA A CA 1
ATOM 660 C C . ALA A 1 83 ? -8.932 -7.067 4.266 1.00 93.75 83 ALA A C 1
ATOM 662 O O . ALA A 1 83 ? -9.795 -7.932 4.116 1.00 93.75 83 ALA A O 1
ATOM 663 N N . ARG A 1 84 ? -8.204 -6.965 5.375 1.00 94.25 84 ARG A N 1
ATOM 664 C CA . ARG A 1 84 ? -8.466 -7.735 6.594 1.00 94.25 84 ARG A CA 1
ATOM 665 C C . ARG A 1 84 ? -8.333 -6.840 7.824 1.00 94.25 84 ARG A C 1
ATOM 667 O O . ARG A 1 84 ? -7.570 -5.879 7.766 1.00 94.25 84 ARG A O 1
ATOM 674 N N . PRO A 1 85 ? -9.007 -7.144 8.943 1.00 95.00 85 PRO A N 1
ATOM 675 C CA . PRO A 1 85 ? -8.836 -6.393 10.185 1.00 95.00 85 PRO A CA 1
ATOM 676 C C . PRO A 1 85 ? -7.368 -6.307 10.624 1.00 95.00 85 PRO A C 1
ATOM 678 O O . PRO A 1 85 ? -6.655 -7.311 10.597 1.00 95.00 85 PRO A O 1
ATOM 681 N N . SER A 1 86 ? -6.908 -5.145 11.097 1.00 93.31 86 SER A N 1
ATOM 682 C CA . SER A 1 86 ? -5.544 -5.016 11.642 1.00 93.31 86 SER A CA 1
ATOM 683 C C . SER A 1 86 ? -5.354 -5.720 12.990 1.00 93.31 86 SER A C 1
ATOM 685 O O . SER A 1 86 ? -4.220 -5.861 13.443 1.00 93.31 86 SER A O 1
ATOM 687 N N . GLN A 1 87 ? -6.425 -6.251 13.593 1.00 92.62 87 GLN A N 1
ATOM 688 C CA . GLN A 1 87 ? -6.362 -7.098 14.791 1.00 92.62 87 GLN A CA 1
ATOM 689 C C . GLN A 1 87 ? -5.399 -8.286 14.627 1.00 92.62 87 GLN A C 1
ATOM 691 O O . GLN A 1 87 ? -4.753 -8.678 15.593 1.00 92.62 87 GLN A O 1
ATOM 696 N N . PHE A 1 88 ? -5.242 -8.822 13.411 1.00 89.00 88 PHE A N 1
ATOM 697 C CA . PHE A 1 88 ? -4.276 -9.892 13.125 1.00 89.00 88 PHE A CA 1
ATOM 698 C C . PHE A 1 88 ? -2.807 -9.476 13.327 1.00 89.00 88 PHE A C 1
ATOM 700 O O . PHE A 1 88 ? -1.939 -10.339 13.417 1.00 89.00 88 PHE A O 1
ATOM 707 N N . LEU A 1 89 ? -2.517 -8.172 13.367 1.00 88.06 89 LEU A N 1
ATOM 708 C CA . LEU A 1 89 ? -1.176 -7.618 13.568 1.00 88.06 89 LEU A CA 1
ATOM 709 C C . LEU A 1 89 ? -0.969 -7.127 15.004 1.00 88.06 89 LEU A C 1
ATOM 711 O O . LEU A 1 89 ? 0.109 -7.293 15.578 1.00 88.06 89 LEU A O 1
ATOM 715 N N . THR A 1 90 ? -1.997 -6.498 15.575 1.00 85.56 90 THR A N 1
ATOM 716 C CA . THR A 1 90 ? -1.946 -5.887 16.910 1.00 85.56 90 THR A CA 1
ATOM 717 C C . THR A 1 90 ? -2.304 -6.860 18.033 1.00 85.56 90 THR A C 1
ATOM 719 O O . THR A 1 90 ? -2.036 -6.553 19.191 1.00 85.56 90 THR A O 1
ATOM 722 N N . ASN A 1 91 ? -2.936 -8.000 17.721 1.00 88.88 91 ASN A N 1
ATOM 723 C CA . ASN A 1 91 ? -3.618 -8.887 18.676 1.00 88.88 91 ASN A CA 1
ATOM 724 C C . ASN A 1 91 ? -4.670 -8.174 19.549 1.00 88.88 91 ASN A C 1
ATOM 726 O O . ASN A 1 91 ? -5.093 -8.702 20.573 1.00 88.88 91 ASN A O 1
ATOM 730 N N . MET A 1 92 ? -5.115 -6.986 19.134 1.00 88.44 92 MET A N 1
ATOM 731 C CA . MET A 1 92 ? -6.051 -6.132 19.862 1.00 88.44 92 MET A CA 1
ATOM 732 C C . MET A 1 92 ? -7.143 -5.643 18.902 1.00 88.44 92 MET A C 1
ATOM 734 O O . MET A 1 92 ? -6.820 -5.269 17.771 1.00 88.44 92 MET A O 1
ATOM 738 N N . PRO A 1 93 ? -8.427 -5.612 19.307 1.00 87.88 93 PRO A N 1
ATOM 739 C CA . PRO A 1 93 ? -9.486 -5.049 18.478 1.00 87.88 93 PRO A CA 1
ATOM 740 C C . PRO A 1 93 ? -9.154 -3.611 18.070 1.00 87.88 93 PRO A C 1
ATOM 742 O O . PRO A 1 93 ? -8.856 -2.762 18.907 1.00 87.88 93 PRO A O 1
ATOM 745 N N . SER A 1 94 ? -9.194 -3.340 16.770 1.00 88.38 94 SER A N 1
ATOM 746 C CA . SER A 1 94 ? -8.855 -2.037 16.200 1.00 88.38 94 SER A CA 1
ATOM 747 C C . SER A 1 94 ? -9.772 -1.732 15.027 1.00 88.38 94 SER A C 1
ATOM 749 O O . SER A 1 94 ? -10.073 -2.637 14.252 1.00 88.38 94 SER A O 1
ATOM 751 N N . ALA A 1 95 ? -10.115 -0.460 14.830 1.00 86.50 95 ALA A N 1
ATOM 752 C CA . ALA A 1 95 ? -10.873 0.003 13.664 1.00 86.50 95 ALA A CA 1
ATOM 753 C C . ALA A 1 95 ? -10.050 0.037 12.355 1.00 86.50 95 ALA A C 1
ATOM 755 O O . ALA A 1 95 ? -10.536 0.513 11.332 1.00 86.50 95 ALA A O 1
ATOM 756 N N . GLY A 1 96 ? -8.792 -0.413 12.392 1.00 92.62 96 GLY A N 1
ATOM 757 C CA . GLY A 1 96 ? -7.910 -0.448 11.234 1.00 92.62 96 GLY A CA 1
ATOM 758 C C . GLY A 1 96 ? -8.098 -1.690 10.359 1.00 92.62 96 GLY A C 1
ATOM 759 O O . GLY A 1 96 ? -8.537 -2.755 10.806 1.00 92.62 96 GLY A O 1
ATOM 760 N N . LEU A 1 97 ? -7.705 -1.549 9.099 1.00 95.31 97 LEU A N 1
ATOM 761 C CA . LEU A 1 97 ? -7.614 -2.606 8.104 1.00 95.31 97 LEU A CA 1
ATOM 762 C C . LEU A 1 97 ? -6.183 -2.668 7.566 1.00 95.31 97 LEU A C 1
ATOM 764 O O . LEU A 1 97 ? -5.544 -1.640 7.373 1.00 95.31 97 LEU A O 1
ATOM 768 N N . GLN A 1 98 ? -5.699 -3.871 7.282 1.00 95.31 98 GLN A N 1
ATOM 769 C CA . GLN A 1 98 ? -4.552 -4.099 6.412 1.00 95.31 98 GLN A CA 1
ATOM 770 C C . GLN A 1 98 ? -5.054 -4.363 4.999 1.00 95.31 98 GLN A C 1
ATOM 772 O O . GLN A 1 98 ? -5.973 -5.168 4.828 1.00 95.31 98 GLN A O 1
ATOM 777 N N . ILE A 1 99 ? -4.416 -3.747 4.006 1.00 94.25 99 ILE A N 1
ATOM 778 C CA . ILE A 1 99 ? -4.728 -3.987 2.597 1.00 94.25 99 ILE A CA 1
ATOM 779 C C . ILE A 1 99 ? -3.673 -4.857 1.914 1.00 94.25 99 ILE A C 1
ATOM 781 O O . ILE A 1 99 ? -2.498 -4.842 2.279 1.00 94.25 99 ILE A O 1
ATOM 785 N N . ASP A 1 100 ? -4.114 -5.592 0.899 1.00 91.94 100 ASP A N 1
ATOM 786 C CA . ASP A 1 100 ? -3.2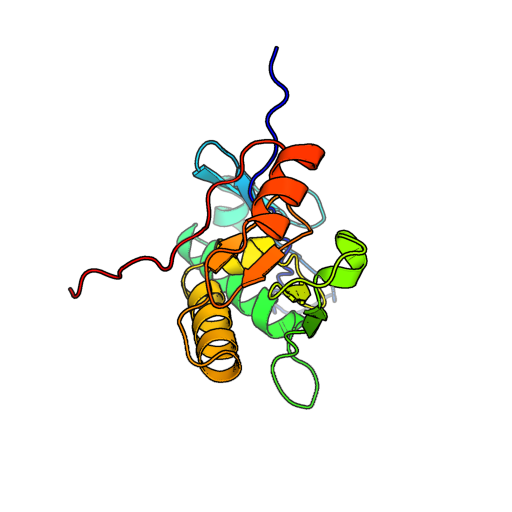81 -6.366 -0.017 1.00 91.94 100 ASP A CA 1
ATOM 787 C C . ASP A 1 100 ? -3.731 -6.119 -1.465 1.00 91.94 100 ASP A C 1
ATOM 789 O O . ASP A 1 100 ? -4.927 -6.016 -1.763 1.00 91.94 100 ASP A O 1
ATOM 793 N N . THR A 1 101 ? -2.755 -6.020 -2.366 1.00 88.06 101 THR A N 1
ATOM 794 C CA . THR A 1 101 ? -2.942 -5.721 -3.791 1.00 88.06 101 THR A CA 1
ATOM 795 C C . THR A 1 101 ? -2.260 -6.806 -4.624 1.00 88.06 101 THR A C 1
ATOM 797 O O . THR A 1 101 ? -1.076 -6.678 -4.944 1.00 88.06 101 THR A O 1
ATOM 800 N N . PRO A 1 102 ? -2.966 -7.888 -4.992 1.00 85.62 102 PRO A N 1
ATOM 801 C CA . PRO A 1 102 ? -2.365 -9.084 -5.566 1.00 85.62 102 PRO A CA 1
ATOM 802 C C . PRO A 1 102 ? -1.424 -8.790 -6.737 1.00 85.62 102 PRO A C 1
ATOM 804 O O . PRO A 1 102 ? -1.754 -8.044 -7.657 1.00 85.62 102 PRO A O 1
ATOM 807 N N . GLY A 1 103 ? -0.234 -9.392 -6.693 1.00 81.31 103 GLY A N 1
ATOM 808 C CA . GLY A 1 103 ? 0.779 -9.256 -7.743 1.00 81.31 103 GLY A CA 1
ATOM 809 C C . GLY A 1 103 ? 1.516 -7.913 -7.766 1.00 81.31 103 GLY A C 1
ATOM 810 O O . GLY A 1 103 ? 2.315 -7.696 -8.673 1.00 81.31 103 GLY A O 1
ATOM 811 N N . SER A 1 104 ? 1.281 -7.033 -6.790 1.00 79.06 104 SER A N 1
ATOM 812 C CA . SER A 1 104 ? 1.958 -5.740 -6.653 1.00 79.06 104 SER A CA 1
ATOM 813 C C . SER A 1 104 ? 2.153 -5.366 -5.186 1.00 79.06 104 SER A C 1
ATOM 815 O O . SER A 1 104 ? 1.493 -5.919 -4.309 1.00 79.06 104 SER A O 1
ATOM 817 N N . LEU A 1 105 ? 3.039 -4.414 -4.906 1.00 80.44 105 LEU A N 1
ATOM 818 C CA . LEU A 1 105 ? 3.217 -3.949 -3.531 1.00 80.44 105 LEU A CA 1
ATOM 819 C C . LEU A 1 105 ? 2.160 -2.912 -3.129 1.00 80.44 105 LEU A C 1
ATOM 821 O O . LEU A 1 105 ? 2.003 -1.919 -3.851 1.00 80.44 105 LEU A O 1
ATOM 825 N N . PRO A 1 106 ? 1.480 -3.087 -1.977 1.00 83.50 106 PRO A N 1
ATOM 826 C CA . PRO A 1 106 ? 0.401 -2.196 -1.553 1.00 83.50 106 PRO A CA 1
ATOM 827 C C . PRO A 1 106 ? 0.827 -0.739 -1.391 1.00 83.50 106 PRO A C 1
ATOM 829 O O . PRO A 1 106 ? 0.107 0.164 -1.817 1.00 83.50 106 PRO A O 1
ATOM 832 N N . SER A 1 107 ? 2.013 -0.480 -0.837 1.00 81.94 107 SER A N 1
ATOM 833 C CA . SER A 1 107 ? 2.510 0.890 -0.644 1.00 81.94 107 SER A CA 1
ATOM 834 C C . SER A 1 107 ? 2.704 1.620 -1.966 1.00 81.94 107 SER A C 1
ATOM 836 O O . SER A 1 107 ? 2.544 2.837 -2.060 1.00 81.94 107 SER A O 1
ATOM 838 N N . GLY A 1 108 ? 2.935 0.869 -3.036 1.00 77.50 108 GLY A N 1
ATOM 839 C CA . GLY A 1 108 ? 3.060 1.440 -4.353 1.00 77.50 108 GLY A CA 1
ATOM 840 C C . GLY A 1 108 ? 1.773 1.901 -5.012 1.00 77.50 108 GLY A C 1
ATOM 841 O O . GLY A 1 108 ? 1.781 2.777 -5.881 1.00 77.50 108 GLY A O 1
ATOM 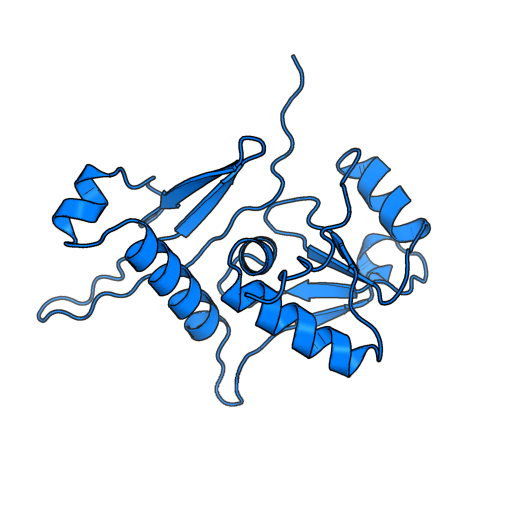842 N N . TRP A 1 109 ? 0.641 1.395 -4.536 1.00 87.00 109 TRP A N 1
ATOM 843 C CA . TRP A 1 109 ? -0.647 1.964 -4.898 1.00 87.00 109 TRP A CA 1
ATOM 844 C C . TRP A 1 109 ? -0.849 3.355 -4.299 1.00 87.00 109 TRP A C 1
ATOM 846 O O . TRP A 1 109 ? -1.532 4.171 -4.907 1.00 87.00 109 TRP A O 1
ATOM 856 N N . LEU A 1 110 ? -0.229 3.666 -3.159 1.00 84.88 110 LEU A N 1
ATOM 857 C CA . LEU A 1 110 ? -0.296 5.004 -2.559 1.00 84.88 110 LEU A CA 1
ATOM 858 C C . LEU A 1 110 ? 0.640 6.005 -3.248 1.00 84.88 110 LEU A C 1
ATOM 860 O O . LEU A 1 110 ? 0.365 7.205 -3.271 1.00 84.88 110 LEU A O 1
ATOM 864 N N . ALA A 1 111 ? 1.722 5.508 -3.846 1.00 79.44 111 ALA A N 1
ATOM 865 C CA . ALA A 1 111 ? 2.719 6.306 -4.543 1.00 79.44 111 ALA A CA 1
ATOM 866 C C . ALA A 1 111 ? 2.178 6.957 -5.832 1.00 79.44 111 ALA A C 1
ATOM 868 O O . ALA A 1 111 ? 2.450 8.130 -6.106 1.00 79.44 111 ALA A O 1
ATOM 869 N N . HIS A 1 112 ? 1.396 6.218 -6.627 1.00 79.50 112 HIS A N 1
ATOM 870 C CA . HIS A 1 112 ? 0.871 6.714 -7.900 1.00 79.50 112 HIS A CA 1
ATOM 871 C C . HIS A 1 112 ? -0.499 7.405 -7.728 1.00 79.50 112 HIS A C 1
ATOM 873 O O . HIS A 1 112 ? -1.452 6.751 -7.300 1.00 79.50 112 HIS A O 1
ATOM 879 N N . PRO A 1 113 ? -0.694 8.671 -8.164 1.00 82.06 113 PRO A N 1
ATOM 880 C CA . PRO A 1 113 ? -1.938 9.421 -7.928 1.00 82.06 113 PRO A CA 1
ATOM 881 C C . PRO A 1 113 ? -3.215 8.715 -8.407 1.00 82.06 113 PRO A C 1
ATOM 883 O O . PRO A 1 113 ? -4.233 8.714 -7.717 1.00 82.06 113 PRO A O 1
ATOM 886 N N . ARG A 1 114 ? -3.163 8.083 -9.589 1.00 87.06 114 ARG A N 1
ATOM 887 C CA . ARG A 1 114 ? -4.284 7.295 -10.132 1.00 87.06 114 ARG A CA 1
ATOM 888 C C . ARG A 1 114 ? -4.642 6.094 -9.251 1.00 87.06 114 ARG A C 1
ATOM 890 O O . ARG A 1 114 ? -5.826 5.852 -9.048 1.00 87.06 114 ARG A O 1
ATOM 897 N N . LEU A 1 115 ? -3.649 5.353 -8.756 1.00 88.44 115 LEU A N 1
ATOM 898 C CA . LEU A 1 115 ? -3.863 4.160 -7.932 1.00 88.44 115 LEU A CA 1
ATOM 899 C C . LEU A 1 115 ? -4.348 4.546 -6.536 1.00 88.44 115 LEU A C 1
ATOM 901 O O . LEU A 1 115 ? -5.315 3.967 -6.047 1.00 88.44 115 LEU A O 1
ATOM 905 N N . HIS A 1 116 ? -3.765 5.596 -5.958 1.00 87.94 116 HIS A N 1
ATOM 906 C CA . HIS A 1 116 ? -4.185 6.118 -4.665 1.00 87.94 116 HIS A CA 1
ATOM 907 C C . HIS A 1 116 ? -5.656 6.541 -4.728 1.00 87.94 116 HIS A C 1
ATOM 909 O O . HIS A 1 116 ? -6.444 6.109 -3.899 1.00 87.94 116 HIS A O 1
ATOM 915 N N . ARG A 1 117 ? -6.081 7.252 -5.783 1.00 89.88 117 ARG A N 1
ATOM 916 C CA . ARG A 1 117 ? -7.496 7.625 -5.970 1.00 89.88 117 ARG A CA 1
ATOM 917 C C . ARG A 1 117 ? -8.433 6.417 -6.130 1.00 89.88 117 ARG A C 1
ATOM 919 O O . ARG A 1 117 ? -9.624 6.526 -5.839 1.00 89.88 117 ARG A O 1
ATOM 926 N N . ILE A 1 118 ? -7.943 5.285 -6.643 1.00 93.50 118 ILE A N 1
ATOM 927 C CA . ILE A 1 118 ? -8.725 4.039 -6.695 1.00 93.50 118 ILE A CA 1
ATOM 928 C C . ILE A 1 118 ? -8.913 3.491 -5.275 1.00 93.50 118 ILE A C 1
ATOM 930 O O . ILE A 1 118 ? -10.054 3.233 -4.892 1.00 93.50 118 ILE A O 1
ATOM 934 N N . LEU A 1 119 ? -7.833 3.374 -4.492 1.00 92.75 119 LEU A N 1
ATOM 935 C CA . LEU A 1 119 ? -7.898 2.906 -3.102 1.00 92.75 119 LEU A CA 1
ATOM 936 C C . LEU A 1 119 ? -8.752 3.828 -2.231 1.00 92.75 119 LEU A C 1
ATOM 938 O O . LEU A 1 119 ? -9.657 3.360 -1.548 1.00 92.75 119 LEU A O 1
ATOM 942 N N . GLU A 1 120 ? -8.498 5.133 -2.293 1.00 92.25 120 GLU A N 1
ATOM 943 C CA . GLU A 1 120 ? -9.212 6.151 -1.527 1.00 92.25 120 GLU A CA 1
ATOM 944 C C . GLU A 1 120 ? -10.716 6.057 -1.771 1.00 92.25 120 GLU A C 1
ATOM 946 O O . GLU A 1 120 ? -11.482 5.946 -0.824 1.00 92.25 120 GLU A O 1
ATOM 951 N N . ARG A 1 121 ? -11.151 6.016 -3.036 1.00 93.88 121 ARG A N 1
ATOM 952 C CA . ARG A 1 121 ? -12.576 5.928 -3.377 1.00 93.88 121 ARG A CA 1
ATOM 953 C C . ARG A 1 121 ? -13.200 4.613 -2.930 1.00 93.88 121 ARG A C 1
ATOM 955 O O . ARG A 1 121 ? -14.311 4.626 -2.411 1.00 93.88 121 ARG A O 1
ATOM 962 N N . HIS A 1 122 ? -12.504 3.498 -3.146 1.00 94.12 122 HIS A N 1
ATOM 963 C CA . HIS A 1 122 ? -12.992 2.179 -2.755 1.00 94.12 122 HIS A CA 1
ATOM 964 C C . HIS A 1 122 ? -13.218 2.106 -1.242 1.00 94.12 122 HIS A C 1
ATOM 966 O O . HIS A 1 122 ? -14.306 1.755 -0.789 1.00 94.12 122 HIS A O 1
ATOM 972 N N . PHE A 1 123 ? -12.218 2.505 -0.456 1.00 94.62 123 PHE A N 1
ATOM 973 C CA . PHE A 1 123 ? -12.319 2.464 0.997 1.00 94.62 123 PHE A CA 1
ATOM 974 C C . PHE A 1 123 ? -13.192 3.581 1.563 1.00 94.62 123 PHE A C 1
ATOM 976 O O . PHE A 1 123 ? -13.851 3.348 2.567 1.00 94.62 123 PHE A O 1
ATOM 983 N N . ALA A 1 124 ? -13.301 4.736 0.903 1.00 94.38 124 ALA A N 1
ATOM 984 C CA . ALA A 1 124 ? -14.254 5.764 1.310 1.00 94.38 124 ALA A CA 1
ATOM 985 C C . ALA A 1 124 ? -15.705 5.291 1.177 1.00 94.38 124 ALA A C 1
ATOM 987 O O . ALA A 1 124 ? -16.520 5.537 2.062 1.00 94.38 124 ALA A O 1
ATOM 988 N N . GLN A 1 125 ? -16.023 4.562 0.104 1.00 93.75 125 GLN A N 1
ATOM 989 C CA . GLN A 1 125 ? -17.337 3.938 -0.066 1.00 93.75 125 GLN A CA 1
ATOM 990 C C . GLN A 1 125 ? -17.588 2.837 0.970 1.00 93.75 125 GLN A C 1
ATOM 992 O O . GLN A 1 125 ? -18.694 2.738 1.490 1.00 93.75 125 GLN A O 1
ATOM 997 N N . LEU A 1 126 ? -16.568 2.031 1.284 1.00 92.69 126 LEU A N 1
ATOM 998 C CA . LEU A 1 126 ? -16.677 0.945 2.260 1.00 92.69 126 LEU A CA 1
ATOM 999 C C . LEU A 1 126 ? -16.839 1.457 3.701 1.00 92.69 126 LEU A C 1
ATOM 1001 O O . LEU A 1 126 ? -17.587 0.875 4.481 1.00 92.69 126 LEU A O 1
ATOM 1005 N N . LEU A 1 127 ? -16.114 2.518 4.061 1.00 91.81 127 LEU A N 1
ATOM 1006 C CA . LEU A 1 127 ? -16.033 3.039 5.428 1.00 91.81 127 LEU A CA 1
ATOM 1007 C C . LEU A 1 127 ? -17.021 4.180 5.703 1.00 91.81 127 LEU A C 1
ATOM 1009 O O . LEU A 1 127 ? -17.257 4.509 6.861 1.00 91.81 127 LEU A O 1
ATOM 1013 N N . GLY A 1 128 ? -17.577 4.803 4.660 1.00 92.25 128 GLY A N 1
ATOM 1014 C CA . GLY A 1 128 ? -18.447 5.977 4.776 1.00 92.25 128 GLY A CA 1
ATOM 1015 C C . GLY A 1 128 ? -17.710 7.290 5.080 1.00 92.25 128 GLY A C 1
ATOM 1016 O O . GLY A 1 128 ? -18.353 8.325 5.238 1.00 92.25 128 GLY A O 1
ATOM 1017 N N . SER A 1 129 ? -16.378 7.276 5.147 1.00 91.38 129 SER A N 1
ATOM 1018 C CA . SER A 1 129 ? -15.522 8.449 5.346 1.00 91.38 129 SER A CA 1
ATOM 1019 C C . SER A 1 129 ? -14.214 8.296 4.578 1.00 91.38 129 SER A C 1
ATOM 1021 O O . SER A 1 129 ? -13.821 7.189 4.214 1.00 91.38 129 SER A O 1
ATOM 1023 N N . THR A 1 130 ? -13.513 9.401 4.331 1.00 90.88 130 THR A N 1
ATOM 1024 C CA . THR A 1 130 ? -12.217 9.339 3.654 1.00 90.88 130 THR A CA 1
ATOM 1025 C C . THR A 1 130 ? -11.190 8.579 4.509 1.00 90.88 130 THR A C 1
ATOM 1027 O O . THR A 1 130 ? -10.965 8.969 5.657 1.00 90.88 130 THR A O 1
ATOM 1030 N N . PRO A 1 131 ? -10.557 7.513 3.982 1.00 92.62 131 PRO A N 1
ATOM 1031 C CA . PRO A 1 131 ? -9.609 6.706 4.742 1.00 92.62 131 PRO A CA 1
ATOM 1032 C C . PRO A 1 131 ? -8.315 7.470 5.037 1.00 92.62 131 PRO A C 1
ATOM 1034 O O . PRO A 1 131 ? -7.804 8.219 4.204 1.00 92.62 131 PRO A O 1
ATOM 1037 N N . ILE A 1 132 ? -7.747 7.207 6.209 1.00 91.12 132 ILE A N 1
ATOM 1038 C CA . ILE A 1 132 ? -6.387 7.599 6.579 1.00 91.12 132 ILE A CA 1
ATOM 1039 C C . ILE A 1 132 ? -5.485 6.402 6.301 1.00 91.12 132 ILE A C 1
ATOM 1041 O O . ILE A 1 132 ? -5.710 5.337 6.871 1.00 91.12 132 ILE A O 1
ATOM 1045 N N . PHE A 1 133 ? -4.485 6.562 5.433 1.00 90.88 133 PHE A N 1
ATOM 1046 C CA . PHE A 1 133 ? -3.543 5.493 5.098 1.00 90.88 133 PHE A CA 1
ATOM 1047 C C . PHE A 1 133 ? -2.247 5.609 5.902 1.00 90.88 133 PHE A C 1
ATOM 1049 O O . PHE A 1 133 ? -1.773 6.703 6.193 1.00 90.88 133 PHE A O 1
ATOM 1056 N N . TYR A 1 134 ? -1.624 4.471 6.181 1.00 88.12 134 TYR A N 1
ATOM 1057 C CA . TYR A 1 134 ? -0.289 4.363 6.755 1.00 88.12 134 TYR A CA 1
ATOM 1058 C C . TYR A 1 134 ? 0.500 3.326 5.951 1.00 88.12 134 TYR A C 1
ATOM 1060 O O . TYR A 1 134 ? 0.015 2.215 5.736 1.00 88.12 134 TYR A O 1
ATOM 1068 N N . ALA A 1 135 ? 1.713 3.673 5.528 1.00 88.00 135 ALA A N 1
ATOM 1069 C CA . ALA A 1 135 ? 2.645 2.767 4.856 1.00 88.00 135 ALA A CA 1
ATOM 1070 C C . ALA A 1 135 ? 3.942 2.697 5.676 1.00 88.00 135 ALA A C 1
ATOM 1072 O O . ALA A 1 135 ? 4.867 3.465 5.422 1.00 88.00 135 ALA A O 1
ATOM 1073 N N . PRO A 1 136 ? 3.984 1.875 6.741 1.00 83.44 136 PRO A N 1
ATOM 1074 C CA . PRO A 1 136 ? 5.191 1.705 7.550 1.00 83.44 136 PRO A CA 1
ATOM 1075 C C . PRO A 1 136 ? 6.357 1.071 6.791 1.00 83.44 136 PRO A C 1
ATOM 1077 O O . PRO A 1 136 ? 7.505 1.285 7.167 1.00 83.44 136 PRO A O 1
ATOM 1080 N N . ASP A 1 137 ? 6.054 0.276 5.765 1.00 80.69 137 ASP A N 1
ATOM 1081 C CA . ASP A 1 137 ? 7.035 -0.247 4.833 1.00 80.69 137 ASP A CA 1
ATOM 1082 C C . ASP A 1 137 ? 6.403 -0.526 3.460 1.00 80.69 137 ASP A C 1
ATOM 1084 O O . ASP A 1 137 ? 5.213 -0.343 3.199 1.00 80.69 137 ASP A O 1
ATOM 1088 N N . ASP A 1 138 ? 7.269 -1.018 2.597 1.00 73.12 138 ASP A N 1
ATOM 1089 C CA . ASP A 1 138 ? 7.093 -1.469 1.229 1.00 73.12 138 ASP A CA 1
ATOM 1090 C C . ASP A 1 138 ? 6.012 -2.538 0.985 1.00 73.12 138 ASP A C 1
ATOM 1092 O O . ASP A 1 138 ? 5.517 -2.708 -0.127 1.00 73.12 138 ASP A O 1
ATOM 1096 N N . THR A 1 139 ? 5.675 -3.316 2.000 1.00 81.50 139 THR A N 1
ATOM 1097 C CA . THR A 1 139 ? 4.806 -4.499 1.920 1.00 81.50 139 THR A CA 1
ATOM 1098 C C . THR A 1 139 ? 3.543 -4.356 2.757 1.00 81.50 139 THR A C 1
ATOM 1100 O O . THR A 1 139 ? 2.576 -5.094 2.554 1.00 81.50 139 THR A O 1
ATOM 1103 N N . LEU A 1 140 ? 3.534 -3.402 3.683 1.00 86.38 140 LEU A N 1
ATOM 1104 C CA . LEU A 1 140 ? 2.474 -3.200 4.645 1.00 86.38 140 LEU A CA 1
ATOM 1105 C C . LEU A 1 140 ? 1.811 -1.846 4.418 1.00 86.38 140 LEU A C 1
ATOM 1107 O O . LEU A 1 140 ? 2.399 -0.798 4.663 1.00 86.38 140 LEU A O 1
ATOM 1111 N N . VAL A 1 141 ? 0.537 -1.881 4.028 1.00 91.25 141 VAL A N 1
ATOM 1112 C CA . VAL A 1 141 ? -0.338 -0.711 4.090 1.00 91.25 141 VAL A CA 1
ATOM 1113 C C . VAL A 1 141 ? -1.497 -0.990 5.026 1.00 91.25 141 VAL A C 1
ATOM 1115 O O . VAL A 1 141 ? -2.167 -2.025 4.950 1.00 91.25 141 VAL A O 1
ATOM 1118 N N . LEU A 1 142 ? -1.721 -0.030 5.911 1.00 93.88 142 LEU A N 1
ATOM 1119 C CA . LEU A 1 142 ? -2.790 -0.007 6.887 1.00 93.88 142 LEU A CA 1
ATOM 1120 C C . LEU A 1 142 ? -3.687 1.195 6.609 1.00 93.88 142 LEU A C 1
ATOM 1122 O O . LEU A 1 142 ? -3.230 2.208 6.083 1.00 93.88 142 LEU A O 1
ATOM 1126 N N . LEU A 1 143 ? -4.960 1.099 6.967 1.00 94.44 143 LEU A N 1
ATOM 1127 C CA . LEU A 1 143 ? -5.879 2.224 6.879 1.00 94.44 143 LEU A CA 1
ATOM 1128 C C . LEU A 1 143 ? -6.937 2.198 7.970 1.00 94.44 143 LEU A C 1
ATOM 1130 O O . LEU A 1 143 ? -7.252 1.137 8.506 1.00 94.44 143 LEU A O 1
ATOM 1134 N N . SER A 1 144 ? -7.515 3.354 8.268 1.00 93.50 144 SER A N 1
ATOM 1135 C CA . SER A 1 144 ? -8.657 3.484 9.173 1.00 93.50 144 SER A CA 1
ATOM 1136 C C . SER A 1 144 ? -9.588 4.617 8.737 1.00 93.50 144 SER A C 1
ATOM 1138 O O . SER A 1 144 ? -9.174 5.562 8.071 1.00 93.50 144 SER A O 1
ATOM 1140 N N . ALA A 1 145 ? -10.865 4.520 9.116 1.00 91.12 145 ALA A N 1
ATOM 1141 C CA . ALA A 1 145 ? -11.881 5.545 8.838 1.00 91.12 145 ALA A CA 1
ATOM 1142 C C . ALA A 1 145 ? -11.680 6.834 9.659 1.00 91.12 145 ALA A C 1
ATOM 1144 O O . ALA A 1 145 ? -12.138 7.911 9.279 1.00 91.12 145 ALA A O 1
ATOM 1145 N N . THR A 1 146 ? -11.020 6.699 10.810 1.00 89.50 146 THR A N 1
ATOM 1146 C CA . THR A 1 146 ? -10.722 7.751 11.787 1.00 89.50 146 THR A CA 1
ATOM 1147 C C . THR A 1 146 ? -9.311 7.542 12.337 1.00 89.50 146 THR A C 1
ATOM 1149 O O . THR A 1 146 ? -8.796 6.421 12.234 1.00 89.50 146 THR A O 1
ATOM 1152 N N . PRO A 1 147 ? -8.686 8.557 12.965 1.00 88.12 147 PRO A N 1
ATOM 1153 C CA . PRO A 1 147 ? -7.430 8.363 13.683 1.00 88.12 147 PRO A CA 1
ATOM 1154 C C . PRO A 1 147 ? -7.532 7.171 14.637 1.00 88.12 147 PRO A C 1
ATOM 1156 O O . PRO A 1 147 ? -8.532 7.014 15.346 1.00 88.12 147 PRO A O 1
ATOM 1159 N N . CYS A 1 148 ? -6.530 6.295 14.609 1.00 88.38 148 CYS A N 1
ATOM 1160 C CA . CYS A 1 148 ? -6.540 5.049 15.366 1.00 88.38 148 CYS A CA 1
ATOM 1161 C C . CYS A 1 148 ? -5.282 4.978 16.240 1.00 88.38 148 CYS A C 1
ATOM 1163 O O . CYS A 1 148 ? -4.271 4.425 15.803 1.00 88.38 148 CYS A O 1
ATOM 1165 N N . PRO A 1 149 ? -5.331 5.486 17.489 1.00 89.88 149 PRO A N 1
ATOM 1166 C CA . PRO A 1 149 ? -4.154 5.566 18.355 1.00 89.88 149 PRO A CA 1
ATOM 1167 C C . PRO A 1 149 ? -3.477 4.215 18.596 1.00 89.88 149 PRO A C 1
ATOM 1169 O O . PRO A 1 149 ? -2.258 4.136 18.676 1.00 89.88 149 PRO A O 1
ATOM 1172 N N . LEU A 1 150 ? -4.257 3.131 18.665 1.00 90.62 150 LEU A N 1
ATOM 1173 C CA . LEU A 1 150 ? -3.723 1.774 18.797 1.00 90.62 150 LEU A CA 1
ATOM 1174 C C . LEU A 1 150 ? -2.875 1.373 17.581 1.00 90.62 150 LEU A C 1
ATOM 1176 O O . LEU A 1 150 ? -1.809 0.781 17.741 1.00 90.62 150 LEU A O 1
ATOM 1180 N N . LEU A 1 151 ? -3.345 1.698 16.375 1.00 89.56 151 LEU A N 1
ATOM 1181 C CA . LEU A 1 151 ? -2.641 1.410 15.130 1.00 89.56 151 LEU A CA 1
ATOM 1182 C C . LEU A 1 151 ? -1.374 2.265 15.019 1.00 89.56 151 LEU A C 1
ATOM 1184 O O . LEU A 1 151 ? -0.300 1.734 14.761 1.00 89.56 151 LEU A O 1
ATOM 1188 N N . GLU A 1 152 ? -1.489 3.565 15.288 1.00 90.19 152 GLU A N 1
ATOM 1189 C CA . GLU A 1 152 ? -0.374 4.519 15.280 1.00 90.19 152 GLU A CA 1
ATOM 1190 C C . GLU A 1 152 ? 0.711 4.138 16.291 1.00 90.19 152 GLU A C 1
ATOM 1192 O O . GLU A 1 152 ? 1.903 4.156 15.973 1.00 90.19 152 GLU A O 1
ATOM 1197 N N . HIS A 1 153 ? 0.308 3.729 17.495 1.00 90.81 153 HIS A N 1
ATOM 1198 C CA . HIS A 1 153 ? 1.219 3.249 18.524 1.00 90.81 153 HIS A CA 1
ATOM 1199 C C . HIS A 1 153 ? 1.918 1.953 18.102 1.00 90.81 153 HIS A C 1
ATOM 1201 O O . HIS A 1 153 ? 3.139 1.851 18.220 1.00 90.81 153 HIS A O 1
ATOM 1207 N N . TRP A 1 154 ? 1.171 0.980 17.567 1.00 91.94 154 TRP A N 1
ATOM 1208 C CA . TRP A 1 154 ? 1.739 -0.284 17.087 1.00 91.94 154 TRP A CA 1
ATOM 1209 C C . TRP A 1 154 ? 2.743 -0.065 15.949 1.00 91.94 154 TRP A C 1
ATOM 1211 O O . TRP A 1 154 ? 3.826 -0.653 15.968 1.00 91.94 154 TRP A O 1
ATOM 1221 N N . ILE A 1 155 ? 2.415 0.815 14.995 1.00 90.31 155 ILE A N 1
ATOM 1222 C CA . ILE A 1 155 ? 3.325 1.213 13.917 1.00 90.31 155 ILE A CA 1
ATOM 1223 C C . ILE A 1 155 ? 4.587 1.836 14.520 1.00 90.31 155 ILE A C 1
ATOM 1225 O O . ILE A 1 155 ? 5.693 1.385 14.224 1.00 90.31 155 ILE A O 1
ATOM 1229 N N . SER A 1 156 ? 4.419 2.804 15.426 1.00 88.88 156 SER A N 1
ATOM 1230 C CA . SER A 1 156 ? 5.527 3.534 16.049 1.00 88.88 156 SER A CA 1
ATOM 1231 C C . SER A 1 156 ? 6.497 2.626 16.799 1.00 88.88 156 SER A C 1
ATOM 1233 O O . SER A 1 156 ? 7.708 2.818 16.718 1.00 88.88 156 SER A O 1
ATOM 1235 N N . GLN A 1 157 ? 5.988 1.606 17.493 1.00 91.50 157 GLN A N 1
ATOM 1236 C CA . GLN A 1 157 ? 6.821 0.647 18.219 1.00 91.50 157 GLN A CA 1
ATOM 1237 C C . GLN A 1 157 ? 7.662 -0.255 17.305 1.00 91.50 157 GLN A C 1
ATOM 1239 O O . GLN A 1 157 ? 8.757 -0.654 17.696 1.00 91.50 157 GLN A O 1
ATOM 1244 N N . ARG A 1 158 ? 7.157 -0.612 16.117 1.00 88.88 158 ARG A N 1
ATOM 1245 C CA . ARG A 1 158 ? 7.830 -1.556 15.206 1.00 88.88 158 ARG A CA 1
ATOM 1246 C C . ARG A 1 158 ? 8.680 -0.888 14.134 1.00 88.88 158 ARG A C 1
ATOM 1248 O O . ARG A 1 158 ? 9.723 -1.426 13.777 1.00 88.88 158 ARG A O 1
ATOM 1255 N N . TYR A 1 159 ? 8.216 0.242 13.618 1.00 84.31 159 TYR A N 1
ATOM 1256 C CA . TYR A 1 159 ? 8.757 0.886 12.421 1.00 84.31 159 TYR A CA 1
ATOM 1257 C C . TYR A 1 159 ? 9.275 2.303 12.694 1.00 84.31 159 TYR A C 1
ATOM 1259 O O . TYR A 1 159 ? 9.907 2.902 11.829 1.00 84.31 159 TYR A O 1
ATOM 1267 N N . GLY A 1 160 ? 9.053 2.836 13.900 1.00 83.94 160 GLY A N 1
ATOM 1268 C CA . GLY A 1 160 ? 9.312 4.239 14.217 1.00 83.94 160 GLY A CA 1
ATOM 1269 C C . GLY A 1 160 ? 8.167 5.153 13.777 1.00 83.94 160 GLY A C 1
ATOM 1270 O O . GLY A 1 160 ? 7.105 4.695 13.361 1.00 83.94 160 GLY A O 1
ATOM 1271 N N . ALA A 1 161 ? 8.360 6.466 13.913 1.00 75.62 161 ALA A N 1
ATOM 1272 C CA . ALA A 1 161 ? 7.322 7.444 13.599 1.00 75.62 161 ALA A CA 1
ATOM 1273 C C . ALA A 1 161 ? 6.957 7.405 12.104 1.00 75.62 161 ALA A C 1
ATOM 1275 O O . ALA A 1 161 ? 7.784 7.717 11.249 1.00 75.62 161 ALA A O 1
ATOM 1276 N N . VAL A 1 162 ? 5.703 7.063 11.804 1.00 69.38 162 VAL A N 1
ATOM 1277 C CA . VAL A 1 162 ? 5.148 7.056 10.445 1.00 69.38 162 VAL A CA 1
ATOM 1278 C C . VAL A 1 162 ? 4.054 8.105 10.370 1.00 69.38 162 VAL A C 1
ATOM 1280 O O . VAL A 1 162 ? 3.119 8.102 11.171 1.00 69.38 162 VAL A O 1
ATOM 1283 N N . ASN A 1 163 ? 4.161 9.001 9.393 1.00 74.31 163 ASN A N 1
ATOM 1284 C CA . ASN A 1 163 ? 3.139 10.011 9.170 1.00 74.31 163 ASN A CA 1
ATOM 1285 C C . ASN A 1 163 ? 1.959 9.407 8.399 1.00 74.31 163 ASN A C 1
ATOM 1287 O O . ASN A 1 163 ? 2.185 8.686 7.421 1.00 74.31 163 ASN A O 1
ATOM 1291 N N . PRO A 1 164 ? 0.711 9.721 8.783 1.00 79.75 164 PRO A N 1
ATOM 1292 C CA . PRO A 1 164 ? -0.443 9.340 7.989 1.00 79.75 164 PRO A CA 1
ATOM 1293 C C . PRO A 1 164 ? -0.338 9.953 6.590 1.00 79.75 164 PRO A C 1
ATOM 1295 O O . PRO A 1 164 ? -0.050 11.141 6.416 1.00 79.75 164 PRO A O 1
ATOM 1298 N N . ILE A 1 165 ? -0.602 9.134 5.580 1.00 74.31 165 ILE A N 1
ATOM 1299 C CA . ILE A 1 165 ? -0.745 9.560 4.196 1.00 74.31 165 ILE A CA 1
ATOM 1300 C C . ILE A 1 165 ? -2.180 10.058 4.061 1.00 74.31 165 ILE A C 1
ATOM 1302 O O . ILE A 1 165 ? -3.119 9.296 3.822 1.00 74.31 165 ILE A O 1
ATOM 1306 N N . ALA A 1 166 ? -2.346 11.357 4.290 1.00 59.56 166 ALA A N 1
ATOM 1307 C CA . ALA A 1 166 ? -3.610 12.026 4.058 1.00 59.56 166 ALA A CA 1
ATOM 1308 C C . ALA A 1 166 ? -3.938 12.036 2.551 1.00 59.56 166 ALA A C 1
ATOM 1310 O O . ALA A 1 166 ? -3.025 12.054 1.712 1.00 59.56 166 ALA A O 1
ATOM 1311 N N . PRO A 1 167 ? -5.230 12.095 2.190 1.00 51.09 167 PRO A N 1
ATOM 1312 C CA . PRO A 1 167 ? -5.637 12.441 0.839 1.00 51.09 167 PRO A CA 1
ATOM 1313 C C . PRO A 1 167 ? -4.916 13.715 0.415 1.00 51.09 167 PRO A C 1
ATOM 1315 O O . PRO A 1 167 ? -4.931 14.717 1.139 1.00 51.09 167 PRO A O 1
ATOM 1318 N N . ARG A 1 168 ? -4.295 13.716 -0.770 1.00 47.72 168 ARG A N 1
ATOM 1319 C CA . ARG A 1 168 ? -3.936 14.996 -1.381 1.00 47.72 168 ARG A CA 1
ATOM 1320 C C . ARG A 1 168 ? -5.246 15.746 -1.573 1.00 47.72 168 ARG A C 1
ATOM 1322 O O . ARG A 1 168 ? -6.065 15.328 -2.388 1.00 47.72 168 ARG A O 1
ATOM 1329 N N . GLN A 1 169 ? -5.414 16.867 -0.875 1.00 34.53 169 GLN A N 1
ATOM 1330 C CA . GLN A 1 169 ? -6.287 17.924 -1.358 1.00 34.53 169 GLN A CA 1
ATOM 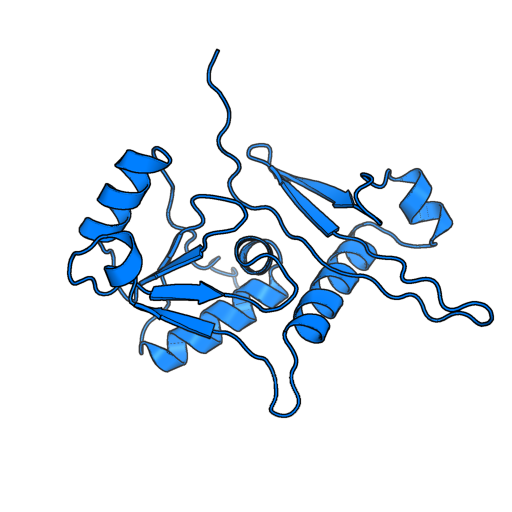1331 C C . GLN A 1 169 ? -5.767 18.282 -2.751 1.00 34.53 169 GLN A C 1
ATOM 1333 O O . GLN A 1 169 ? -4.763 18.976 -2.905 1.00 34.53 169 GLN A O 1
ATOM 1338 N N . LEU A 1 170 ? -6.384 17.711 -3.782 1.00 33.38 170 LEU A N 1
ATOM 1339 C CA . LEU A 1 170 ? -6.235 18.212 -5.132 1.00 33.38 170 LEU A CA 1
ATOM 1340 C C . LEU A 1 170 ? -6.852 19.600 -5.086 1.00 33.38 170 LEU A C 1
ATOM 1342 O O . LEU A 1 170 ? -8.074 19.734 -5.073 1.00 33.38 170 LEU A O 1
ATOM 1346 N N . ALA A 1 171 ? -5.995 20.613 -4.978 1.00 25.16 171 ALA A N 1
ATOM 1347 C CA . ALA A 1 171 ? -6.368 21.965 -5.328 1.00 25.16 171 ALA A CA 1
ATOM 1348 C C . ALA A 1 171 ? -7.050 21.882 -6.696 1.00 25.16 171 ALA A C 1
ATOM 1350 O O . ALA A 1 171 ? -6.463 21.376 -7.659 1.00 25.16 171 ALA A O 1
ATOM 1351 N N . ALA A 1 172 ? -8.319 22.284 -6.725 1.00 25.36 172 ALA A N 1
ATOM 1352 C CA . ALA A 1 172 ? -9.032 22.553 -7.954 1.00 25.36 172 ALA A CA 1
ATOM 1353 C C . ALA A 1 172 ? -8.121 23.428 -8.823 1.00 25.36 172 ALA A C 1
ATOM 1355 O O . ALA A 1 172 ? -7.632 24.463 -8.366 1.00 25.36 172 ALA A O 1
ATOM 1356 N N . SER A 1 173 ? -7.812 22.927 -10.017 1.00 29.03 173 SER A N 1
ATOM 1357 C CA . SER A 1 173 ? -7.310 23.766 -11.103 1.00 29.03 173 SER A CA 1
ATOM 1358 C C . SER A 1 173 ? -8.453 24.631 -11.611 1.00 29.03 173 SER A C 1
ATOM 1360 O O . SER A 1 173 ? -9.589 24.100 -11.641 1.00 29.03 173 SER A O 1
#

pLDDT: mean 72.08, std 23.17, range [23.8, 95.31]

Secondary structure (DSSP, 8-state):
------SEEE--------SSS------EEEE-TT--EEEEETTEEEPHHHHHHTT--HHHHHHHHHHHHHHHHEETTEE--EEEETHHHHSS--SEEEEE-TTS-HHHHHHSHHHHHHHHHHHHHHHSSPPEEE-SSSS-EEEESS--HHHHHHHHHHH-----B--------